Protein AF-A0A9E3N852-F1 (afdb_monomer_lite)

Secondary structure (DSSP, 8-state):
----PPP-----BTTBSS--HHHHHHHHHTSTTHHHHHHHTTSS---HHHHHHHTTT--HHHHHHHHHHHHHTTS-----

pLDDT: mean 87.94, std 14.9, range [43.22, 97.94]

Radius of gyration: 14.18 Å; chains: 1; bounding box: 32×21×37 Å

Sequence (80 aa):
MPKQMPALRKSAVRGSRSGRPIMALLDLLGRRWSLRIIWELREQSMTSRALRSACDEASPTVLQARLSELRDAGLIELAE

Structure (mmCIF, N/CA/C/O backbone):
data_AF-A0A9E3N852-F1
#
_entry.id   AF-A0A9E3N852-F1
#
loop_
_atom_site.group_PDB
_atom_site.id
_atom_site.type_symbol
_atom_site.label_atom_id
_atom_site.label_alt_id
_atom_site.label_comp_id
_atom_site.label_asym_id
_atom_site.label_entity_id
_atom_site.label_seq_id
_atom_site.pdbx_PDB_ins_code
_atom_site.Cartn_x
_atom_site.Cartn_y
_atom_site.Cartn_z
_atom_site.occupancy
_atom_site.B_iso_or_equiv
_atom_site.auth_seq_id
_atom_site.auth_comp_id
_atom_site.auth_asym_id
_atom_site.auth_atom_id
_atom_site.pdbx_PDB_model_num
ATOM 1 N N . MET A 1 1 ? -24.047 11.550 -12.672 1.00 43.22 1 MET A N 1
ATOM 2 C CA . MET A 1 1 ? -23.453 11.412 -14.021 1.00 43.22 1 MET A CA 1
ATOM 3 C C . MET A 1 1 ? -22.463 10.262 -13.980 1.00 43.22 1 MET A C 1
ATOM 5 O O . MET A 1 1 ? -21.699 10.235 -13.019 1.00 43.22 1 MET A O 1
ATOM 9 N N . PRO A 1 2 ? -22.474 9.300 -14.919 1.00 45.75 2 PRO A N 1
ATOM 10 C CA . PRO A 1 2 ? -21.460 8.252 -14.917 1.00 45.75 2 PRO A CA 1
ATOM 11 C C . PRO A 1 2 ? -20.097 8.918 -15.124 1.00 45.75 2 PRO A C 1
ATOM 13 O O . PRO A 1 2 ? -19.906 9.668 -16.082 1.00 45.75 2 PRO A O 1
ATOM 16 N N . LYS A 1 3 ? -19.172 8.708 -14.183 1.00 49.16 3 LYS A N 1
ATOM 17 C CA . LYS A 1 3 ? -17.795 9.196 -14.282 1.00 49.16 3 LYS A CA 1
ATOM 18 C C . LYS A 1 3 ? -17.177 8.522 -15.504 1.00 49.16 3 LYS A C 1
ATOM 20 O O . LYS A 1 3 ? -16.910 7.325 -15.482 1.00 49.16 3 LYS A O 1
ATOM 25 N N . GLN A 1 4 ? -17.045 9.278 -16.590 1.00 47.41 4 GLN A N 1
ATOM 26 C CA . GLN A 1 4 ? -16.493 8.802 -17.850 1.00 47.41 4 GLN A CA 1
ATOM 27 C C . GLN A 1 4 ? -15.097 8.241 -17.566 1.00 47.41 4 GLN A C 1
ATOM 29 O O . GLN A 1 4 ? -14.205 8.975 -17.136 1.00 47.41 4 GLN A O 1
ATOM 34 N N . MET A 1 5 ? -14.929 6.926 -17.725 1.00 49.69 5 MET A N 1
ATOM 35 C CA . MET A 1 5 ? -13.630 6.286 -17.548 1.00 49.69 5 MET A CA 1
ATOM 36 C C . MET A 1 5 ? -12.702 6.873 -18.612 1.00 49.69 5 MET A C 1
ATOM 38 O O . MET A 1 5 ? -13.013 6.748 -19.802 1.00 49.69 5 MET A O 1
ATOM 42 N N . PRO A 1 6 ? -11.607 7.557 -18.236 1.00 51.94 6 PRO A N 1
ATOM 43 C CA . PRO A 1 6 ? -10.701 8.099 -19.229 1.00 51.94 6 PRO A CA 1
ATOM 44 C C . PRO A 1 6 ? -10.198 6.921 -20.058 1.00 51.94 6 PRO A C 1
ATOM 46 O O . PRO A 1 6 ? -9.750 5.916 -19.501 1.00 51.94 6 PRO A O 1
ATOM 49 N N . ALA A 1 7 ? -10.324 7.023 -21.384 1.00 56.03 7 ALA A N 1
ATOM 50 C CA . ALA A 1 7 ? -9.771 6.039 -22.301 1.00 56.03 7 ALA A CA 1
ATOM 51 C C . ALA A 1 7 ? -8.334 5.752 -21.858 1.00 56.03 7 ALA A C 1
ATOM 53 O O . ALA A 1 7 ? -7.527 6.683 -21.782 1.00 56.03 7 ALA A O 1
ATOM 54 N N . LEU A 1 8 ? -8.055 4.495 -21.493 1.00 59.09 8 LEU A N 1
ATOM 55 C CA . LEU A 1 8 ? -6.746 4.036 -21.038 1.00 59.09 8 LEU A CA 1
ATOM 56 C C . LEU A 1 8 ? -5.728 4.396 -22.122 1.00 59.09 8 LEU A C 1
ATOM 58 O O . LEU A 1 8 ? -5.534 3.654 -23.087 1.00 59.09 8 LEU A O 1
ATOM 62 N N . ARG A 1 9 ? -5.086 5.563 -21.997 1.00 57.41 9 ARG A N 1
ATOM 63 C CA . ARG A 1 9 ? -3.899 5.880 -22.783 1.00 57.41 9 ARG A CA 1
ATOM 64 C C . ARG A 1 9 ? -2.944 4.729 -22.506 1.00 57.41 9 ARG A C 1
ATOM 66 O O . ARG A 1 9 ? -2.701 4.420 -21.340 1.00 57.41 9 ARG A O 1
ATOM 73 N N . LYS A 1 10 ? -2.467 4.062 -23.561 1.00 60.78 10 LYS A N 1
ATOM 74 C CA . LYS A 1 10 ? -1.500 2.961 -23.467 1.00 60.78 10 LYS A CA 1
ATOM 75 C C . LYS A 1 10 ? -0.198 3.510 -22.882 1.00 60.78 10 LYS A C 1
ATOM 77 O O . LYS A 1 10 ? 0.723 3.851 -23.614 1.00 60.78 10 LYS A O 1
ATOM 82 N N . SER A 1 11 ? -0.162 3.669 -21.566 1.00 66.00 11 SER A N 1
ATOM 83 C CA . SER A 1 11 ? 1.007 4.123 -20.836 1.00 66.00 11 SER A CA 1
ATOM 84 C C . SER A 1 11 ? 1.919 2.923 -20.652 1.00 66.00 11 SER A C 1
ATOM 86 O O . SER A 1 11 ? 1.469 1.851 -20.237 1.00 66.00 11 SER A O 1
ATOM 88 N N . ALA A 1 12 ? 3.192 3.083 -20.999 1.00 76.69 12 ALA A N 1
ATOM 89 C CA . ALA A 1 12 ? 4.193 2.109 -20.603 1.00 76.69 12 ALA A CA 1
ATOM 90 C C . ALA A 1 12 ? 4.251 2.080 -19.068 1.00 76.69 12 ALA A C 1
ATOM 92 O O . ALA A 1 12 ? 4.231 3.123 -18.416 1.00 76.69 12 ALA A O 1
ATOM 93 N N . VAL A 1 13 ? 4.297 0.881 -18.501 1.00 84.62 13 VAL A N 1
ATOM 94 C CA . VAL A 1 13 ? 4.410 0.656 -17.054 1.00 84.62 13 VAL A CA 1
ATOM 95 C C . VAL A 1 13 ? 5.741 -0.029 -16.766 1.00 84.62 13 VAL A C 1
ATOM 97 O O . VAL A 1 13 ? 6.436 -0.455 -17.697 1.00 84.62 13 VAL A O 1
ATOM 100 N N . ARG A 1 14 ? 6.156 -0.122 -15.499 1.00 81.06 14 ARG A N 1
ATOM 101 C CA . ARG A 1 14 ? 7.450 -0.731 -15.173 1.00 81.06 14 ARG A CA 1
ATOM 102 C C . ARG A 1 14 ? 7.495 -2.157 -15.723 1.00 81.06 14 ARG A C 1
ATOM 104 O O . ARG A 1 14 ? 6.578 -2.944 -15.522 1.00 81.06 14 ARG A O 1
ATOM 111 N N . GLY A 1 15 ? 8.557 -2.479 -16.457 1.00 80.62 15 GLY A N 1
ATOM 112 C CA . GLY A 1 15 ? 8.726 -3.807 -17.052 1.00 80.62 15 GLY A CA 1
ATOM 113 C C . GLY A 1 15 ? 7.796 -4.122 -18.234 1.00 80.62 15 GLY A C 1
ATOM 114 O O . GLY A 1 15 ? 7.788 -5.264 -18.683 1.00 80.62 15 GLY A O 1
ATOM 115 N N . SER A 1 16 ? 7.028 -3.160 -18.776 1.00 83.00 16 SER A N 1
ATOM 116 C CA . SER A 1 16 ? 6.149 -3.410 -19.931 1.00 83.00 16 SER A CA 1
ATOM 117 C C . SER A 1 16 ? 5.896 -2.197 -20.826 1.00 83.00 16 SER A C 1
ATOM 119 O O . SER A 1 16 ? 5.445 -1.142 -20.386 1.00 83.00 16 SER A O 1
ATOM 121 N N . ARG A 1 17 ? 6.082 -2.390 -22.138 1.00 84.44 17 ARG A N 1
ATOM 122 C CA . ARG A 1 17 ? 5.829 -1.376 -23.183 1.00 84.44 17 ARG A CA 1
ATOM 123 C C . ARG A 1 17 ? 4.483 -1.538 -23.897 1.00 84.44 17 ARG A C 1
ATOM 125 O O . ARG A 1 17 ? 4.129 -0.713 -24.728 1.00 84.44 17 ARG A O 1
ATOM 132 N N . SER A 1 18 ? 3.750 -2.614 -23.613 1.00 82.31 18 SER A N 1
ATOM 133 C CA . SER A 1 18 ? 2.569 -3.017 -24.393 1.00 82.31 18 SER A CA 1
ATOM 134 C C . SER A 1 18 ? 1.303 -2.203 -24.093 1.00 82.31 18 SER A C 1
ATOM 136 O O . SER A 1 18 ? 0.350 -2.250 -24.871 1.00 82.31 18 SER A O 1
ATOM 138 N N . GLY A 1 19 ? 1.258 -1.501 -22.954 1.00 81.69 19 GLY A N 1
ATOM 139 C CA . GLY A 1 19 ? 0.065 -0.786 -22.484 1.00 81.69 19 GLY A CA 1
ATOM 140 C C . GLY A 1 19 ? -1.145 -1.694 -22.225 1.00 81.69 19 GLY A C 1
ATOM 141 O O . GLY A 1 19 ? -2.273 -1.210 -22.183 1.00 81.69 19 GLY A O 1
ATOM 142 N N . ARG A 1 20 ? -0.940 -3.015 -22.103 1.00 87.81 20 ARG A N 1
ATOM 143 C CA . ARG A 1 20 ? -2.013 -3.977 -21.814 1.00 87.81 20 ARG A CA 1
ATOM 144 C C . ARG A 1 20 ? -2.558 -3.734 -20.398 1.00 87.81 20 ARG A C 1
ATOM 146 O O . ARG A 1 20 ? -1.743 -3.661 -19.478 1.00 87.81 20 ARG A O 1
ATOM 153 N N . PRO A 1 21 ? -3.888 -3.710 -20.183 1.00 89.25 21 PRO A N 1
ATOM 154 C CA . PRO A 1 21 ? -4.480 -3.452 -18.865 1.00 89.25 21 PRO A CA 1
ATOM 155 C C . PRO A 1 21 ? -3.962 -4.368 -17.750 1.00 89.25 21 PRO A C 1
ATOM 157 O O . PRO A 1 21 ? -3.662 -3.899 -16.657 1.00 89.25 21 PRO A O 1
ATOM 160 N N . ILE A 1 22 ? -3.751 -5.656 -18.048 1.00 91.25 22 ILE A N 1
ATOM 161 C CA . ILE A 1 22 ? -3.181 -6.610 -17.085 1.00 91.25 22 ILE A CA 1
ATOM 162 C C . ILE A 1 22 ? -1.794 -6.183 -16.588 1.00 91.25 22 ILE A C 1
ATOM 164 O O . ILE A 1 22 ? -1.465 -6.387 -15.428 1.00 91.25 22 ILE A O 1
ATOM 168 N N . MET A 1 23 ? -0.993 -5.534 -17.435 1.00 93.31 23 MET A N 1
ATOM 169 C CA . MET A 1 23 ? 0.337 -5.070 -17.043 1.00 93.31 23 MET A CA 1
ATOM 170 C C . MET A 1 23 ? 0.251 -3.875 -16.098 1.00 93.31 23 MET A C 1
ATOM 172 O O . MET A 1 23 ? 1.077 -3.772 -15.202 1.00 93.31 23 MET A O 1
ATOM 176 N N . ALA A 1 24 ? -0.747 -3.001 -16.261 1.00 91.19 24 ALA A N 1
ATOM 177 C CA . ALA A 1 24 ? -0.985 -1.902 -15.327 1.00 91.19 24 ALA A CA 1
ATOM 178 C C . ALA A 1 24 ? -1.437 -2.416 -13.952 1.00 91.19 24 ALA A C 1
ATOM 180 O O . ALA A 1 24 ? -0.960 -1.926 -12.931 1.00 91.19 24 ALA A O 1
ATOM 181 N N . LEU A 1 25 ? -2.288 -3.449 -13.926 1.00 92.81 25 LEU A N 1
ATOM 182 C CA . LEU A 1 25 ? -2.661 -4.120 -12.681 1.00 92.81 25 LEU A CA 1
ATOM 183 C C . LEU A 1 25 ? -1.438 -4.752 -12.003 1.00 92.81 25 LEU A C 1
ATOM 185 O O . LEU A 1 25 ? -1.201 -4.518 -10.821 1.00 92.81 25 LEU A O 1
ATOM 189 N N . LEU A 1 26 ? -0.637 -5.517 -12.749 1.00 94.38 26 LEU A N 1
ATOM 190 C CA . LEU A 1 26 ? 0.566 -6.156 -12.211 1.00 94.38 26 LEU A CA 1
ATOM 191 C C . LEU A 1 26 ? 1.614 -5.132 -11.742 1.00 94.38 26 LEU A C 1
ATOM 193 O O . LEU A 1 26 ? 2.257 -5.364 -10.723 1.00 94.38 26 LEU A O 1
ATOM 197 N N . ASP A 1 27 ? 1.753 -3.987 -12.421 1.00 94.12 27 ASP A N 1
ATOM 198 C CA . ASP A 1 27 ? 2.599 -2.879 -11.957 1.00 94.12 27 ASP A CA 1
ATOM 199 C C . ASP A 1 27 ? 2.121 -2.341 -10.603 1.00 94.12 27 ASP A C 1
ATOM 201 O O . ASP A 1 27 ? 2.932 -2.201 -9.691 1.00 94.12 27 ASP A O 1
ATOM 205 N N . LEU A 1 28 ? 0.816 -2.090 -10.440 1.00 95.06 28 LEU A N 1
ATOM 206 C CA . LEU A 1 28 ? 0.238 -1.613 -9.180 1.00 95.06 28 LEU A CA 1
ATOM 207 C C . LEU A 1 28 ? 0.435 -2.623 -8.043 1.00 95.06 28 LEU A C 1
ATOM 209 O O . LEU A 1 28 ? 0.915 -2.256 -6.966 1.00 95.06 28 LEU A O 1
ATOM 213 N N . LEU A 1 29 ? 0.097 -3.892 -8.281 1.00 95.94 29 LEU A N 1
ATOM 214 C CA . LEU A 1 29 ? 0.207 -4.957 -7.281 1.00 95.94 29 LEU A CA 1
ATOM 215 C C . LEU A 1 29 ? 1.667 -5.277 -6.930 1.00 95.94 29 LEU A C 1
ATOM 217 O O . LEU A 1 29 ? 1.961 -5.613 -5.786 1.00 95.94 29 LEU A O 1
ATOM 221 N N . GLY A 1 30 ? 2.594 -5.115 -7.876 1.00 95.00 30 GLY A N 1
ATOM 222 C CA . GLY A 1 30 ? 4.027 -5.318 -7.660 1.00 95.00 30 GLY A CA 1
ATOM 223 C C . GLY A 1 30 ? 4.729 -4.190 -6.895 1.00 95.00 30 GLY A C 1
ATOM 224 O O . GLY A 1 30 ? 5.899 -4.330 -6.534 1.00 95.00 30 GLY A O 1
ATOM 225 N N . ARG A 1 31 ? 4.063 -3.056 -6.632 1.00 95.06 31 ARG A N 1
ATOM 226 C CA . ARG A 1 31 ? 4.650 -1.974 -5.826 1.00 95.06 31 ARG A CA 1
ATOM 227 C C . ARG A 1 31 ? 4.781 -2.405 -4.370 1.00 95.06 31 ARG A C 1
ATOM 229 O O . ARG A 1 31 ? 3.921 -3.081 -3.807 1.00 95.06 31 ARG A O 1
ATOM 236 N N . ARG A 1 32 ? 5.851 -1.932 -3.722 1.00 95.88 32 ARG A N 1
ATOM 237 C CA . ARG A 1 32 ? 6.086 -2.172 -2.292 1.00 95.88 32 ARG A CA 1
ATOM 238 C C . ARG A 1 32 ? 4.841 -1.796 -1.482 1.00 95.88 32 ARG A C 1
ATOM 240 O O . ARG A 1 32 ? 4.306 -0.703 -1.672 1.00 95.88 32 ARG A O 1
ATOM 247 N N . TRP A 1 33 ? 4.456 -2.696 -0.578 1.00 97.06 33 TRP A N 1
ATOM 248 C CA . TRP A 1 33 ? 3.275 -2.648 0.292 1.00 97.06 33 TRP A CA 1
ATOM 249 C C . TRP A 1 33 ? 1.910 -2.908 -0.354 1.00 97.06 33 TRP A C 1
ATOM 251 O O . TRP A 1 33 ? 0.994 -3.211 0.398 1.00 97.06 33 TRP A O 1
ATOM 261 N N . SER A 1 34 ? 1.741 -2.890 -1.682 1.00 97.44 34 SER A N 1
ATOM 262 C CA . SER A 1 34 ? 0.408 -3.045 -2.298 1.00 97.44 34 SER A CA 1
ATOM 263 C C . SER A 1 34 ? -0.299 -4.340 -1.887 1.00 97.44 34 SER A C 1
ATOM 265 O O . SER A 1 34 ? -1.397 -4.297 -1.338 1.00 97.44 34 SER A O 1
ATOM 267 N N . LEU A 1 35 ? 0.345 -5.495 -2.089 1.00 97.94 35 LEU A N 1
ATOM 268 C CA . LEU A 1 35 ? -0.242 -6.787 -1.715 1.00 97.94 35 LEU A CA 1
ATOM 269 C C . LEU A 1 35 ? -0.362 -6.966 -0.199 1.00 97.94 35 LEU A C 1
ATOM 271 O O . LEU A 1 35 ? -1.327 -7.566 0.259 1.00 97.94 35 LEU A O 1
ATOM 275 N N . ARG A 1 36 ? 0.577 -6.418 0.584 1.00 97.62 36 ARG A N 1
ATOM 276 C CA . ARG A 1 36 ? 0.507 -6.467 2.052 1.00 97.62 36 ARG A CA 1
ATOM 277 C C . ARG A 1 36 ? -0.709 -5.701 2.568 1.00 97.62 36 ARG A C 1
ATOM 279 O O . ARG A 1 36 ? -1.429 -6.229 3.397 1.00 97.62 36 ARG A O 1
ATOM 286 N N . ILE A 1 37 ? -0.974 -4.507 2.038 1.00 97.62 37 ILE A N 1
ATOM 287 C CA . ILE A 1 37 ? -2.149 -3.703 2.400 1.00 97.62 37 ILE A CA 1
ATOM 288 C C . ILE A 1 37 ? -3.441 -4.463 2.089 1.00 97.62 37 ILE A C 1
ATOM 290 O O . ILE A 1 37 ? -4.299 -4.568 2.957 1.00 97.62 37 ILE A O 1
ATOM 294 N N . ILE A 1 38 ? -3.563 -5.026 0.880 1.00 97.50 38 ILE A N 1
ATOM 295 C CA . ILE A 1 38 ? -4.737 -5.829 0.494 1.00 97.50 38 ILE A CA 1
ATOM 296 C C . ILE A 1 38 ? -4.900 -7.025 1.440 1.00 97.50 38 ILE A C 1
ATOM 298 O O . ILE A 1 38 ? -6.006 -7.325 1.875 1.00 97.50 38 ILE A O 1
ATOM 302 N N . TRP A 1 39 ? -3.796 -7.689 1.784 1.00 97.50 39 TRP A N 1
ATOM 303 C CA . TRP A 1 39 ? -3.800 -8.847 2.671 1.00 97.50 39 TRP A CA 1
ATOM 304 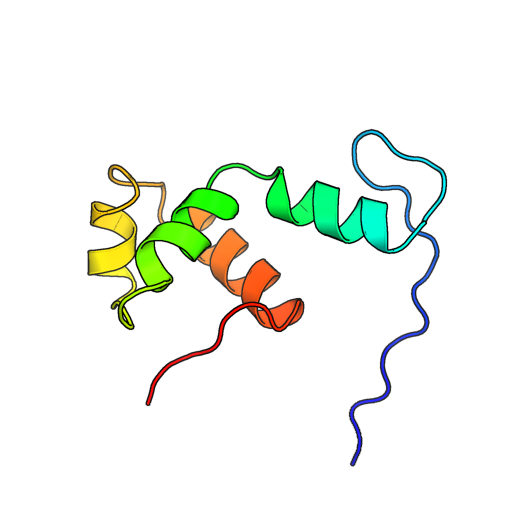C C . TRP A 1 39 ? -4.248 -8.521 4.099 1.00 97.50 39 TRP A C 1
ATOM 306 O O . TRP A 1 39 ? -4.988 -9.308 4.683 1.00 97.50 39 TRP A O 1
ATOM 316 N N . GLU A 1 40 ? -3.821 -7.389 4.657 1.00 97.56 40 GLU A N 1
ATOM 317 C CA . GLU A 1 40 ? -4.224 -6.965 6.005 1.00 97.56 40 GLU A CA 1
ATOM 318 C C . GLU A 1 40 ? -5.692 -6.521 6.058 1.00 97.56 40 GLU A C 1
ATOM 320 O O . GLU A 1 40 ? -6.391 -6.806 7.026 1.00 97.56 40 GLU A O 1
ATOM 325 N N . LEU A 1 41 ? -6.188 -5.888 4.991 1.00 97.19 41 LEU A N 1
ATOM 326 C CA . LEU A 1 41 ? -7.577 -5.425 4.894 1.00 97.19 41 LEU A CA 1
ATOM 327 C C . LEU A 1 41 ? -8.578 -6.530 4.522 1.00 97.19 41 LEU A C 1
ATOM 329 O O . LEU A 1 41 ? -9.778 -6.273 4.487 1.00 97.19 41 LEU A O 1
ATOM 333 N N . ARG A 1 42 ? -8.113 -7.750 4.223 1.00 95.81 42 ARG A N 1
ATOM 334 C CA . ARG A 1 42 ? -8.973 -8.819 3.690 1.00 95.81 42 ARG A CA 1
ATOM 335 C C . ARG A 1 42 ? -10.047 -9.301 4.675 1.00 95.81 42 ARG A C 1
ATOM 337 O O . ARG A 1 42 ? -11.093 -9.758 4.238 1.00 95.81 42 ARG A O 1
ATOM 344 N N . GLU A 1 43 ? -9.760 -9.256 5.978 1.00 92.94 43 GLU A N 1
ATO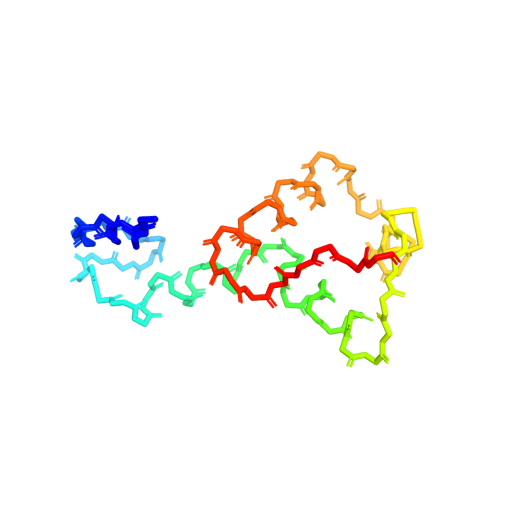M 345 C CA . GLU A 1 43 ? -10.651 -9.780 7.029 1.00 92.94 43 GLU A CA 1
ATOM 346 C C . GLU A 1 43 ? -11.497 -8.673 7.671 1.00 92.94 43 GLU A C 1
ATOM 348 O O . GLU A 1 43 ? -12.618 -8.916 8.106 1.00 92.94 43 GLU A O 1
ATOM 353 N N . GLN A 1 44 ? -10.949 -7.458 7.778 1.00 94.25 44 GLN A N 1
ATOM 354 C CA . GLN A 1 44 ? -11.587 -6.349 8.484 1.00 94.25 44 GLN A CA 1
ATOM 355 C C . GLN A 1 44 ? -11.096 -4.991 7.981 1.00 94.25 44 GLN A C 1
ATOM 357 O O . GLN A 1 44 ? -9.962 -4.846 7.514 1.00 94.25 44 GLN A O 1
ATOM 362 N N . SER A 1 45 ? -11.935 -3.969 8.151 1.00 96.19 45 SER A N 1
ATOM 363 C CA . SER A 1 45 ? -11.515 -2.584 7.980 1.00 96.19 45 SER A CA 1
ATOM 364 C C . SER A 1 45 ? -10.525 -2.189 9.081 1.00 96.19 45 SER A C 1
ATOM 366 O O . SER A 1 45 ? -10.605 -2.633 10.226 1.00 96.19 45 SER A O 1
ATOM 368 N N . MET A 1 46 ? -9.553 -1.346 8.734 1.00 96.75 46 MET A N 1
ATOM 369 C CA . MET A 1 46 ? -8.529 -0.887 9.669 1.00 96.75 46 MET A CA 1
ATOM 370 C C . MET A 1 46 ? -8.373 0.625 9.601 1.00 96.75 46 MET A C 1
ATOM 372 O O . MET A 1 46 ? -8.404 1.232 8.530 1.00 96.75 46 MET A O 1
ATOM 376 N N . THR A 1 47 ? -8.099 1.239 10.752 1.00 95.50 47 THR A N 1
ATOM 377 C CA . THR A 1 47 ? -7.632 2.629 10.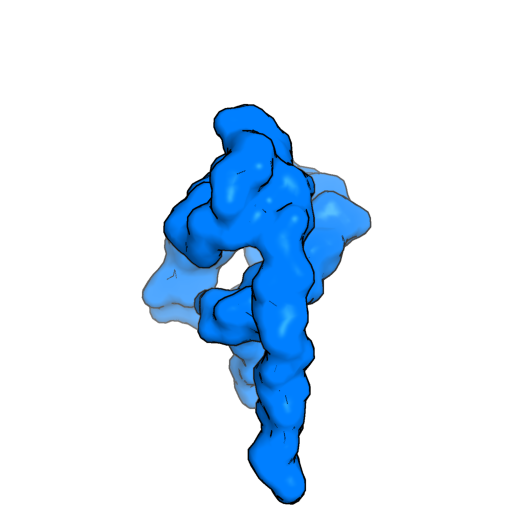781 1.00 95.50 47 THR A CA 1
ATOM 378 C C . THR A 1 47 ? -6.251 2.736 10.131 1.00 95.50 47 THR A C 1
ATOM 380 O O . THR A 1 47 ? -5.459 1.790 10.155 1.00 95.50 47 THR A O 1
ATOM 383 N N . SER A 1 48 ? -5.892 3.922 9.625 1.00 92.31 48 SER A N 1
ATOM 384 C CA . SER A 1 48 ? -4.560 4.142 9.034 1.00 92.31 48 SER A CA 1
ATOM 385 C C . SER A 1 48 ? -3.414 3.815 10.000 1.00 92.31 48 SER A C 1
ATOM 387 O O . SER A 1 48 ? -2.349 3.393 9.552 1.00 92.31 48 SER A O 1
ATOM 389 N N . ARG A 1 49 ? -3.615 4.006 11.312 1.00 94.81 49 ARG A N 1
ATOM 390 C CA . ARG A 1 49 ? -2.615 3.684 12.338 1.00 94.81 49 ARG A CA 1
ATOM 391 C C . ARG A 1 49 ? -2.470 2.174 12.521 1.00 94.81 49 ARG A C 1
ATOM 393 O O . ARG A 1 49 ? -1.344 1.688 12.539 1.00 94.81 49 ARG A O 1
ATOM 400 N N . ALA A 1 50 ? -3.584 1.449 12.621 1.00 96.31 50 ALA A N 1
ATOM 401 C CA . ALA A 1 50 ? -3.569 -0.004 12.774 1.00 96.31 50 ALA A CA 1
ATOM 402 C C . ALA A 1 50 ? -2.967 -0.686 11.536 1.00 96.31 50 ALA A C 1
ATOM 404 O O . ALA A 1 50 ? -2.077 -1.521 11.665 1.00 96.31 50 ALA A O 1
ATOM 405 N N . LEU A 1 51 ? -3.356 -0.239 10.337 1.00 96.69 51 LEU A N 1
ATOM 406 C CA . LEU A 1 51 ? -2.805 -0.749 9.084 1.00 96.69 51 LEU A CA 1
ATOM 407 C C . LEU A 1 51 ? -1.297 -0.487 8.958 1.00 96.69 51 LEU A C 1
ATOM 409 O O . LEU A 1 51 ? -0.555 -1.346 8.487 1.00 96.69 51 LEU A O 1
ATOM 413 N N . ARG A 1 52 ? -0.821 0.684 9.405 1.00 95.88 52 ARG A N 1
ATOM 414 C CA . ARG A 1 52 ? 0.614 0.993 9.432 1.00 95.88 52 ARG A CA 1
ATOM 415 C C . ARG A 1 52 ? 1.387 0.029 10.329 1.00 95.88 52 ARG A C 1
ATOM 417 O O . ARG A 1 52 ? 2.454 -0.424 9.928 1.00 95.88 52 ARG A O 1
ATOM 424 N N . SER A 1 53 ? 0.846 -0.272 11.506 1.00 96.19 53 SER A N 1
ATOM 425 C CA . SER A 1 53 ? 1.461 -1.210 12.446 1.00 96.19 53 SER A CA 1
ATOM 426 C C . SER A 1 53 ? 1.497 -2.631 11.875 1.00 96.19 53 SER A C 1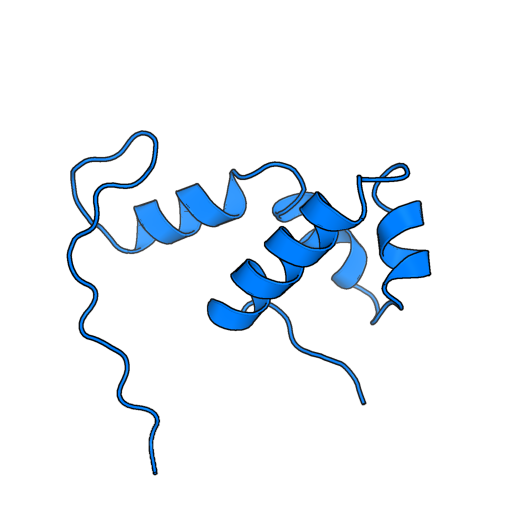
ATOM 428 O O . SER A 1 53 ? 2.539 -3.275 11.903 1.00 96.19 53 SER A O 1
ATOM 430 N N . ALA A 1 54 ? 0.409 -3.072 11.235 1.00 96.00 54 ALA A N 1
ATOM 431 C CA . ALA A 1 54 ? 0.342 -4.363 10.547 1.00 96.00 54 ALA A CA 1
ATOM 432 C C . ALA A 1 54 ? 1.281 -4.463 9.323 1.00 96.00 54 ALA A C 1
ATOM 434 O O . ALA A 1 54 ? 1.678 -5.554 8.911 1.00 96.00 54 ALA A O 1
ATOM 435 N N . CYS A 1 55 ? 1.672 -3.325 8.748 1.00 95.94 55 CYS A N 1
ATOM 436 C CA . CYS A 1 55 ? 2.657 -3.218 7.671 1.00 95.94 55 CYS A CA 1
ATOM 437 C C . CYS A 1 55 ? 4.072 -2.904 8.196 1.00 95.94 55 CYS A C 1
ATOM 439 O O . CYS A 1 55 ? 4.748 -2.059 7.612 1.00 95.94 55 CYS A O 1
ATOM 441 N N . ASP A 1 56 ? 4.503 -3.522 9.300 1.00 93.62 56 ASP A N 1
ATOM 442 C CA . ASP A 1 56 ? 5.846 -3.383 9.897 1.00 93.62 56 ASP A CA 1
ATOM 443 C C . ASP A 1 56 ? 6.331 -1.926 9.992 1.00 93.62 56 ASP A C 1
ATOM 445 O O . ASP A 1 56 ? 7.438 -1.573 9.577 1.00 93.62 56 ASP A O 1
ATOM 449 N N . GLU A 1 57 ? 5.464 -1.044 10.493 1.00 91.94 57 GLU A N 1
ATOM 450 C CA . GLU A 1 57 ? 5.755 0.383 10.656 1.00 91.94 57 GLU A CA 1
ATOM 451 C C . GLU A 1 57 ? 6.097 1.113 9.339 1.00 91.94 57 GLU A C 1
ATOM 453 O O . GLU A 1 57 ? 6.845 2.101 9.335 1.00 91.94 57 GLU A O 1
ATOM 458 N N . ALA A 1 58 ? 5.496 0.688 8.219 1.00 92.00 58 ALA A N 1
ATOM 459 C CA . ALA A 1 58 ? 5.648 1.307 6.902 1.00 92.00 58 ALA A CA 1
ATOM 460 C C . ALA A 1 58 ? 5.601 2.845 6.959 1.00 92.00 58 ALA A C 1
ATOM 462 O O . ALA A 1 58 ? 4.791 3.443 7.671 1.00 92.00 58 ALA A O 1
ATOM 463 N N . SER A 1 59 ? 6.458 3.511 6.178 1.00 95.25 59 SER A N 1
ATOM 464 C CA . SER A 1 59 ? 6.482 4.980 6.130 1.00 95.25 59 SER A CA 1
ATOM 465 C C . SER A 1 59 ? 5.077 5.544 5.843 1.00 95.25 59 SER A C 1
ATOM 467 O O . SER A 1 59 ? 4.458 5.110 4.865 1.00 95.25 59 SER A O 1
ATOM 469 N N . PRO A 1 60 ? 4.580 6.521 6.633 1.00 95.38 60 PRO A N 1
ATOM 470 C CA . PRO A 1 60 ? 3.244 7.088 6.451 1.00 95.38 60 PRO A CA 1
ATOM 471 C C . PRO A 1 60 ? 2.986 7.601 5.032 1.00 95.38 60 PRO A C 1
ATOM 473 O O . PRO A 1 60 ? 1.910 7.380 4.483 1.00 95.38 60 PRO A O 1
ATOM 476 N N . THR A 1 61 ? 3.980 8.235 4.405 1.00 96.12 61 THR A N 1
ATOM 477 C CA . THR A 1 61 ? 3.849 8.775 3.044 1.00 96.12 61 THR A CA 1
ATOM 478 C C . THR A 1 61 ? 3.735 7.670 2.001 1.00 96.12 61 THR A C 1
ATOM 480 O O . THR A 1 61 ? 2.928 7.770 1.080 1.00 96.12 61 THR A O 1
ATOM 483 N N . VAL A 1 62 ? 4.494 6.583 2.165 1.00 95.31 62 VAL A N 1
ATOM 484 C CA . VAL A 1 62 ? 4.418 5.419 1.275 1.00 95.31 62 VAL A CA 1
ATOM 485 C C . VAL A 1 62 ? 3.078 4.711 1.443 1.00 95.31 62 VAL A C 1
ATOM 487 O O . VAL A 1 62 ? 2.449 4.379 0.443 1.00 95.31 62 VAL A O 1
ATOM 490 N N . LEU A 1 63 ? 2.624 4.512 2.683 1.00 96.81 63 LEU A N 1
ATOM 491 C CA . LEU A 1 63 ? 1.339 3.878 2.965 1.00 96.81 63 LEU A CA 1
ATOM 492 C C . LEU A 1 63 ? 0.186 4.681 2.350 1.00 96.81 63 LEU A C 1
ATOM 494 O O . LEU A 1 63 ? -0.625 4.120 1.622 1.00 96.81 63 LEU A O 1
ATOM 498 N N . GLN A 1 64 ? 0.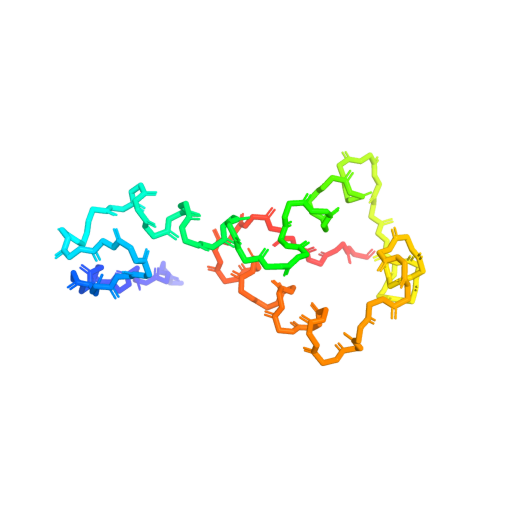155 5.999 2.567 1.00 96.62 64 GLN A N 1
ATOM 499 C CA . GLN A 1 64 ? -0.889 6.866 2.017 1.00 96.62 64 GLN A CA 1
ATOM 500 C C . GLN A 1 64 ? -0.874 6.916 0.487 1.00 96.62 64 GLN A C 1
ATOM 502 O O . GLN A 1 64 ? -1.931 6.826 -0.133 1.00 96.62 64 GLN A O 1
ATOM 507 N N . ALA A 1 65 ? 0.305 6.978 -0.142 1.00 97.19 65 ALA A N 1
ATOM 508 C CA . ALA A 1 65 ? 0.406 6.908 -1.599 1.00 97.19 65 ALA A CA 1
ATOM 509 C C . ALA A 1 65 ? -0.189 5.600 -2.148 1.00 97.19 65 ALA A C 1
ATOM 511 O O . ALA A 1 65 ? -0.928 5.619 -3.129 1.00 97.19 65 ALA A O 1
ATOM 512 N N . ARG A 1 66 ? 0.086 4.462 -1.496 1.00 97.44 66 ARG A N 1
ATOM 513 C CA . ARG A 1 66 ? -0.476 3.162 -1.896 1.00 97.44 66 ARG A CA 1
ATOM 514 C C . ARG A 1 66 ? -1.980 3.089 -1.669 1.00 97.44 66 ARG A C 1
ATOM 516 O O . ARG A 1 66 ? -2.681 2.618 -2.554 1.00 97.44 66 ARG A O 1
ATOM 523 N N . LEU A 1 67 ? -2.484 3.593 -0.543 1.00 97.12 67 LEU A N 1
ATOM 524 C CA . LEU A 1 67 ? -3.925 3.648 -0.279 1.00 97.12 67 LEU A CA 1
ATOM 525 C C . LEU A 1 67 ? -4.667 4.472 -1.337 1.00 97.12 67 LEU A C 1
ATOM 527 O O . LEU A 1 67 ? -5.718 4.050 -1.809 1.00 97.12 67 LEU A O 1
ATOM 531 N N . SER A 1 68 ? -4.118 5.618 -1.747 1.00 97.50 68 SER A N 1
ATOM 532 C CA . SER A 1 68 ? -4.707 6.429 -2.817 1.00 97.50 68 SER A CA 1
ATOM 533 C C . SER A 1 68 ? -4.699 5.709 -4.163 1.00 97.50 68 SER A C 1
ATOM 535 O O . SER A 1 68 ? -5.741 5.631 -4.801 1.00 97.50 68 SER A O 1
ATOM 537 N N . GLU A 1 69 ? -3.576 5.104 -4.560 1.00 97.38 69 GLU A N 1
ATOM 538 C CA . GLU A 1 69 ? -3.492 4.339 -5.813 1.00 97.38 69 GLU A CA 1
ATOM 539 C C . GLU A 1 69 ? -4.465 3.147 -5.847 1.00 97.38 69 GLU A C 1
ATOM 541 O O . GLU A 1 69 ? -5.111 2.901 -6.864 1.00 97.38 69 GLU A O 1
ATOM 546 N N . LEU A 1 70 ? -4.591 2.412 -4.737 1.00 97.50 70 LEU A N 1
ATOM 547 C CA . LEU A 1 70 ? -5.519 1.285 -4.618 1.00 97.50 70 LEU A CA 1
ATOM 548 C C . LEU A 1 70 ? -6.985 1.745 -4.651 1.00 97.50 70 LEU A C 1
ATOM 550 O O . LEU A 1 70 ? -7.816 1.069 -5.255 1.00 97.50 70 LEU A O 1
ATOM 554 N N . ARG A 1 71 ? -7.302 2.900 -4.052 1.00 97.00 71 ARG A N 1
ATOM 555 C CA . ARG A 1 71 ? -8.649 3.491 -4.090 1.00 97.00 71 ARG A CA 1
ATOM 556 C C . ARG A 1 71 ? -9.010 3.994 -5.484 1.00 97.00 71 ARG A C 1
ATOM 558 O O . ARG A 1 71 ? -10.108 3.728 -5.959 1.00 97.00 71 ARG A O 1
ATOM 565 N N . ASP A 1 72 ? -8.080 4.658 -6.168 1.00 96.44 72 ASP A N 1
ATOM 566 C CA . ASP A 1 72 ? -8.270 5.113 -7.551 1.00 96.44 72 ASP A CA 1
ATOM 567 C C . ASP A 1 72 ? -8.479 3.933 -8.513 1.00 96.44 72 ASP A C 1
ATOM 569 O O . ASP A 1 72 ? -9.222 4.047 -9.489 1.00 96.44 72 ASP A O 1
ATOM 573 N N . ALA A 1 73 ? -7.860 2.784 -8.218 1.00 95.62 73 ALA A N 1
ATOM 574 C CA . ALA A 1 73 ? -8.065 1.527 -8.935 1.00 95.62 73 ALA A CA 1
ATOM 575 C C . ALA A 1 73 ? -9.353 0.7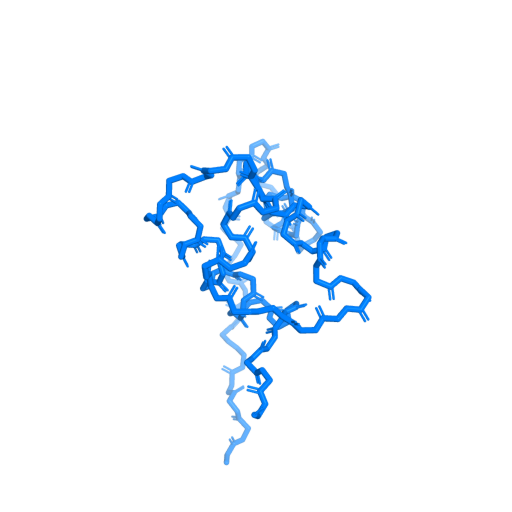77 -8.536 1.00 95.62 73 ALA A C 1
ATOM 577 O O . ALA A 1 73 ? -9.653 -0.252 -9.140 1.00 95.62 73 ALA A O 1
ATOM 578 N N . GLY A 1 74 ? -10.101 1.258 -7.537 1.00 96.19 74 GLY A N 1
ATOM 579 C CA . GLY A 1 74 ? -11.316 0.610 -7.032 1.00 96.19 74 GLY A CA 1
ATOM 580 C C . GLY A 1 74 ? -11.067 -0.712 -6.300 1.00 96.19 74 GLY A C 1
ATOM 581 O O . GLY A 1 74 ? -11.966 -1.542 -6.229 1.00 96.19 74 GLY A O 1
ATOM 582 N N . LEU A 1 75 ? -9.848 -0.938 -5.796 1.00 96.31 75 LEU A N 1
ATOM 583 C CA . LEU A 1 75 ? -9.476 -2.165 -5.080 1.00 96.31 75 LEU A CA 1
ATOM 584 C C . LEU A 1 75 ? -9.747 -2.086 -3.575 1.00 96.31 75 LEU A C 1
ATOM 586 O O . LEU A 1 75 ? -9.830 -3.120 -2.921 1.00 96.31 75 LEU A O 1
ATOM 590 N N . ILE A 1 76 ? -9.843 -0.872 -3.029 1.00 96.88 76 ILE A N 1
ATOM 591 C CA . ILE A 1 76 ? -10.194 -0.610 -1.631 1.00 96.88 76 ILE A CA 1
ATOM 592 C C . ILE A 1 76 ? -11.107 0.612 -1.544 1.00 96.88 76 ILE A C 1
ATOM 594 O O . ILE A 1 76 ? -11.090 1.477 -2.424 1.00 96.88 76 ILE A O 1
ATOM 598 N N . GLU A 1 77 ? -11.811 0.738 -0.427 1.00 96.06 77 GLU A N 1
ATOM 599 C CA . GLU A 1 77 ? -12.660 1.882 -0.107 1.00 96.06 77 GLU A CA 1
ATOM 600 C C . GLU A 1 77 ? -12.462 2.343 1.343 1.00 96.06 77 GLU A C 1
ATOM 602 O O . GLU A 1 77 ? -11.754 1.708 2.127 1.00 96.06 77 GLU A O 1
ATOM 607 N N . LEU A 1 78 ? -13.022 3.505 1.680 1.00 94.19 78 LEU A N 1
ATOM 608 C CA . LEU A 1 78 ? -13.123 3.937 3.071 1.00 94.19 78 LEU A CA 1
ATOM 609 C C . LEU A 1 78 ? -14.374 3.293 3.664 1.00 94.19 78 LEU A C 1
ATOM 611 O O . LEU A 1 78 ? -15.456 3.473 3.115 1.00 94.19 78 LEU A O 1
ATOM 615 N N . ALA A 1 79 ? -14.202 2.559 4.761 1.00 88.62 79 ALA A N 1
ATOM 616 C CA . ALA A 1 79 ? -15.325 2.096 5.565 1.00 88.62 79 ALA A CA 1
ATOM 617 C C . ALA A 1 79 ? -15.989 3.290 6.276 1.00 88.62 79 ALA A C 1
ATOM 619 O O . ALA A 1 79 ? -15.304 4.272 6.582 1.00 88.62 79 ALA A O 1
ATOM 620 N N . GLU A 1 80 ? -17.301 3.191 6.500 1.00 75.62 80 GLU A N 1
ATOM 621 C CA . GLU A 1 80 ? -18.113 4.179 7.232 1.00 75.62 80 GLU A CA 1
ATOM 622 C C . GLU A 1 80 ? -17.745 4.283 8.721 1.00 75.62 80 GLU A C 1
ATOM 624 O O . GLU A 1 80 ? -17.322 3.262 9.316 1.00 75.62 80 GLU A O 1
#

Foldseek 3Di:
DPPPDPDQPLDAAVPGNRSDPVVVVVRLCPDPCLVQLLVVPVPHDDDLVRSCVSSVNPDSVSSVVSVVVCVVVVNDDDDD